Protein AF-A0A067N3T8-F1 (afdb_monomer_lite)

Structure (mmCIF, N/CA/C/O backbone):
data_AF-A0A067N3T8-F1
#
_entry.id   AF-A0A067N3T8-F1
#
loop_
_atom_site.group_PDB
_atom_site.id
_atom_site.type_symbol
_atom_site.label_atom_id
_atom_site.label_alt_id
_atom_site.label_comp_id
_atom_site.label_asym_id
_atom_site.label_entity_id
_atom_site.label_seq_id
_atom_site.pdbx_PDB_ins_code
_atom_site.Cartn_x
_atom_site.Cartn_y
_atom_site.Cartn_z
_atom_site.occupancy
_atom_site.B_iso_or_equiv
_atom_site.auth_seq_id
_atom_site.auth_comp_id
_atom_site.auth_asym_id
_atom_site.auth_atom_id
_atom_site.pdbx_PDB_model_num
ATOM 1 N N . MET A 1 1 ? -2.836 -8.355 1.887 1.00 85.50 1 MET A N 1
ATOM 2 C CA . MET A 1 1 ? -2.934 -6.913 1.567 1.00 85.50 1 MET A CA 1
ATOM 3 C C . MET A 1 1 ? -1.642 -6.223 1.961 1.00 85.50 1 MET A C 1
ATOM 5 O O . MET A 1 1 ? -0.898 -6.805 2.742 1.00 85.50 1 MET A O 1
ATOM 9 N N . ILE A 1 2 ? -1.413 -5.012 1.460 1.00 83.19 2 ILE A N 1
ATOM 10 C CA . ILE A 1 2 ? -0.429 -4.078 2.003 1.00 83.19 2 ILE A CA 1
ATOM 11 C C . ILE A 1 2 ? -1.056 -2.689 2.113 1.00 83.19 2 ILE A C 1
ATOM 13 O O . ILE A 1 2 ? -1.723 -2.231 1.186 1.00 83.19 2 ILE A O 1
ATOM 17 N N . SER A 1 3 ? -0.785 -2.010 3.218 1.00 84.75 3 SER A N 1
ATOM 18 C CA . SER A 1 3 ? -0.823 -0.557 3.321 1.00 84.75 3 SER A CA 1
ATOM 19 C C . SER A 1 3 ? 0.556 -0.018 3.689 1.00 84.75 3 SER A C 1
ATOM 21 O O . SER A 1 3 ? 1.325 -0.680 4.397 1.00 84.75 3 SER A O 1
ATOM 23 N N . ARG A 1 4 ? 0.899 1.159 3.158 1.00 85.12 4 ARG A N 1
ATOM 24 C CA . ARG A 1 4 ? 2.153 1.851 3.472 1.00 85.12 4 ARG A CA 1
ATOM 25 C C . ARG A 1 4 ? 2.062 3.340 3.198 1.00 85.12 4 ARG A C 1
ATOM 27 O O . ARG A 1 4 ? 1.483 3.759 2.200 1.00 85.12 4 ARG A O 1
ATOM 34 N N . THR A 1 5 ? 2.765 4.113 3.998 1.00 85.75 5 THR A N 1
ATOM 35 C CA . THR A 1 5 ? 3.210 5.451 3.622 1.00 85.75 5 THR A CA 1
ATOM 36 C C . THR A 1 5 ? 4.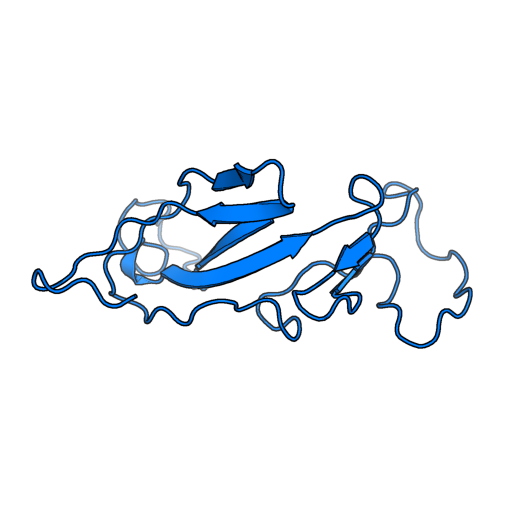400 5.355 2.669 1.00 85.75 5 THR A C 1
ATOM 38 O O . THR A 1 5 ? 5.216 4.422 2.756 1.00 85.75 5 THR A O 1
ATOM 41 N N . TYR A 1 6 ? 4.477 6.260 1.693 1.00 87.81 6 TYR A N 1
ATOM 42 C CA . TYR A 1 6 ? 5.643 6.343 0.818 1.00 87.81 6 TYR A CA 1
ATOM 43 C C . TYR A 1 6 ? 6.662 7.333 1.378 1.00 87.81 6 TYR A C 1
ATOM 45 O O . TYR A 1 6 ? 6.313 8.258 2.103 1.00 87.81 6 TYR A O 1
ATOM 53 N N . ARG A 1 7 ? 7.937 7.103 1.067 1.00 87.12 7 ARG A N 1
ATOM 54 C CA . ARG A 1 7 ? 9.033 8.017 1.372 1.00 87.12 7 ARG A CA 1
ATOM 55 C C . ARG A 1 7 ? 9.849 8.182 0.109 1.00 87.12 7 ARG A C 1
ATOM 57 O O . ARG A 1 7 ? 10.383 7.190 -0.392 1.00 87.12 7 ARG A O 1
ATOM 64 N N . ASP A 1 8 ? 9.950 9.413 -0.371 1.00 83.81 8 ASP A N 1
ATOM 65 C CA . ASP A 1 8 ? 10.854 9.722 -1.469 1.00 83.81 8 ASP A CA 1
ATOM 66 C C . ASP A 1 8 ? 12.293 9.416 -1.045 1.00 83.81 8 ASP A C 1
ATOM 68 O O . ASP A 1 8 ? 12.744 9.810 0.031 1.00 83.81 8 ASP A O 1
ATOM 72 N N . PHE A 1 9 ? 13.021 8.710 -1.905 1.00 81.25 9 PHE A N 1
ATOM 73 C CA . PHE A 1 9 ? 14.446 8.504 -1.707 1.00 81.25 9 PHE A CA 1
ATOM 74 C C . PHE A 1 9 ? 15.212 9.696 -2.273 1.00 81.25 9 PHE A C 1
ATOM 76 O O . PHE A 1 9 ? 15.094 10.020 -3.457 1.00 81.25 9 PHE A O 1
ATOM 83 N N . ILE A 1 10 ? 16.031 10.324 -1.439 1.00 77.56 10 ILE A N 1
ATOM 84 C CA . ILE A 1 10 ? 16.978 11.349 -1.862 1.00 77.56 10 ILE A CA 1
ATOM 85 C C . ILE A 1 10 ? 18.367 10.719 -1.838 1.00 77.56 10 ILE A C 1
ATOM 87 O O . ILE A 1 10 ? 18.823 10.262 -0.793 1.00 77.56 10 ILE A O 1
ATOM 91 N N . ASN A 1 11 ? 19.037 10.694 -2.995 1.00 75.50 11 ASN A N 1
ATOM 92 C CA . ASN A 1 11 ? 20.402 10.187 -3.086 1.00 75.50 11 ASN A CA 1
ATOM 93 C C . ASN A 1 11 ? 21.355 11.091 -2.293 1.00 75.50 11 ASN A C 1
ATOM 95 O O . ASN A 1 11 ? 21.433 12.297 -2.523 1.00 75.50 11 ASN A O 1
ATOM 99 N N . ASP A 1 12 ? 22.098 10.478 -1.389 1.00 67.31 12 ASP A N 1
ATOM 100 C CA . ASP A 1 12 ? 22.966 11.114 -0.407 1.00 67.31 12 ASP A CA 1
ATOM 101 C C . ASP A 1 12 ? 24.421 10.625 -0.495 1.00 67.31 12 ASP A C 1
ATOM 103 O O . ASP A 1 12 ? 25.225 10.944 0.382 1.00 67.31 12 ASP A O 1
ATOM 107 N N . THR A 1 13 ? 24.760 9.885 -1.561 1.00 69.56 13 THR A N 1
ATOM 108 C CA . THR A 1 13 ? 26.075 9.259 -1.776 1.00 69.56 13 THR A CA 1
ATOM 109 C C . THR A 1 13 ? 27.226 10.173 -1.329 1.00 69.56 13 THR A C 1
ATOM 111 O O . THR A 1 13 ? 27.397 11.277 -1.849 1.00 69.56 13 THR A O 1
ATOM 114 N N . GLY A 1 14 ? 28.031 9.692 -0.373 1.00 64.00 14 GLY A N 1
ATOM 115 C CA . GLY A 1 14 ? 29.147 10.433 0.232 1.00 64.00 14 GLY A CA 1
ATOM 116 C C . GLY A 1 14 ? 28.821 11.120 1.565 1.00 64.00 14 GLY A C 1
ATOM 117 O O . GLY A 1 14 ? 29.701 11.751 2.148 1.00 64.00 14 GLY A O 1
ATOM 118 N N . LYS A 1 15 ? 27.588 10.993 2.065 1.00 61.31 15 LYS A N 1
ATOM 119 C CA . LYS A 1 15 ? 27.190 11.392 3.418 1.00 61.31 15 LYS A CA 1
ATOM 120 C C . LYS A 1 15 ? 26.631 10.171 4.151 1.00 61.31 15 LYS A C 1
ATOM 122 O O . LYS A 1 15 ? 25.695 9.546 3.666 1.00 61.31 15 LYS A O 1
ATOM 127 N N . ASP A 1 16 ? 27.181 9.836 5.316 1.00 55.88 16 ASP A N 1
ATOM 128 C CA . ASP A 1 16 ? 26.640 8.785 6.189 1.00 55.88 16 ASP A CA 1
ATOM 129 C C . ASP A 1 16 ? 25.263 9.221 6.718 1.00 55.88 16 ASP A C 1
ATOM 131 O O . ASP A 1 16 ? 25.179 9.924 7.725 1.00 55.88 16 ASP A O 1
ATOM 135 N N . VAL A 1 17 ? 24.168 8.884 6.025 1.00 55.78 17 VAL A N 1
ATOM 136 C CA . VAL A 1 17 ? 22.825 9.385 6.390 1.00 55.78 17 VAL A CA 1
ATOM 137 C C . VAL A 1 17 ? 21.750 8.313 6.547 1.00 55.78 17 VAL A C 1
ATOM 139 O O . VAL A 1 17 ? 20.556 8.592 6.429 1.00 55.78 17 VAL A O 1
ATOM 142 N N . ALA A 1 18 ? 22.133 7.108 6.967 1.00 51.19 18 ALA A N 1
ATOM 143 C CA . ALA A 1 18 ? 21.195 6.218 7.654 1.00 51.19 18 ALA A CA 1
ATOM 144 C C . ALA A 1 18 ? 20.884 6.751 9.073 1.00 51.19 18 ALA A C 1
ATOM 146 O O . ALA A 1 18 ? 21.059 6.055 10.068 1.00 51.19 18 ALA A O 1
ATOM 147 N N . VAL A 1 19 ? 20.473 8.016 9.186 1.00 52.25 19 VAL A N 1
ATOM 148 C CA . VAL A 1 19 ? 20.016 8.637 10.430 1.00 52.25 19 VAL A CA 1
ATOM 149 C C . VAL A 1 19 ? 18.504 8.811 10.392 1.00 52.25 19 VAL A C 1
ATOM 151 O O . VAL A 1 19 ? 17.904 9.090 9.359 1.00 52.25 19 VAL A O 1
ATOM 154 N N . GLN A 1 20 ? 17.891 8.656 11.565 1.00 54.31 20 GLN A N 1
ATOM 155 C CA . GLN A 1 20 ? 16.457 8.809 11.826 1.00 54.31 20 GLN A CA 1
ATOM 156 C C . GLN A 1 20 ? 15.902 10.202 11.444 1.00 54.31 20 GLN A C 1
ATOM 158 O O . GLN A 1 20 ? 14.688 10.368 11.390 1.00 54.31 20 GLN A O 1
ATOM 163 N N . ALA A 1 21 ? 16.770 11.176 11.147 1.00 56.88 21 ALA A N 1
ATOM 164 C CA . ALA A 1 21 ? 16.444 12.522 10.682 1.00 56.88 21 ALA A CA 1
ATOM 165 C C . ALA A 1 21 ? 17.320 12.901 9.471 1.00 56.88 21 ALA A C 1
ATOM 167 O O . ALA A 1 21 ? 18.490 12.524 9.414 1.00 56.88 21 ALA A O 1
ATOM 168 N N . GLY A 1 22 ? 16.774 13.665 8.518 1.00 64.50 22 GLY A N 1
ATOM 169 C CA . GLY A 1 22 ? 17.494 14.112 7.319 1.00 64.50 22 GLY A CA 1
ATOM 170 C C . GLY A 1 22 ? 16.657 14.002 6.039 1.00 64.50 22 GLY A C 1
ATOM 171 O O . GLY A 1 22 ? 15.449 13.799 6.117 1.00 64.50 22 GLY A O 1
ATOM 172 N N . PRO A 1 23 ? 17.261 14.106 4.841 1.00 65.75 23 PRO A N 1
ATOM 173 C CA . PRO A 1 23 ? 16.524 14.042 3.572 1.00 65.75 23 PRO A CA 1
ATOM 174 C C . PRO A 1 23 ? 15.753 12.717 3.372 1.00 65.75 23 PRO A C 1
ATOM 176 O O . PRO A 1 23 ? 14.745 12.688 2.670 1.00 65.75 23 PRO A O 1
ATOM 179 N N . ASN A 1 24 ? 16.177 11.644 4.050 1.00 74.69 24 ASN A N 1
ATOM 180 C CA . ASN A 1 24 ? 15.503 10.342 4.099 1.00 74.69 24 ASN A CA 1
ATOM 181 C C . ASN A 1 24 ? 14.778 10.082 5.445 1.00 74.69 24 ASN A C 1
ATOM 183 O O . ASN A 1 24 ? 14.462 8.934 5.768 1.00 74.69 24 ASN A O 1
ATOM 187 N N . GLY A 1 25 ? 14.521 11.131 6.236 1.00 77.62 25 GLY A N 1
ATOM 188 C CA . GLY A 1 25 ? 13.804 11.103 7.515 1.00 77.62 25 GLY A CA 1
ATOM 189 C C . GLY A 1 25 ? 12.274 11.012 7.378 1.00 77.62 25 GLY A C 1
ATOM 190 O O . GLY A 1 25 ? 11.741 11.004 6.262 1.00 77.62 25 GLY A O 1
ATOM 191 N N . PRO A 1 26 ? 11.541 10.902 8.503 1.00 79.00 26 PRO A N 1
ATOM 192 C CA . PRO A 1 26 ? 10.080 10.795 8.518 1.00 79.00 26 PRO A CA 1
ATOM 193 C C . PRO A 1 26 ? 9.363 12.019 7.938 1.00 79.00 26 PRO A C 1
ATOM 195 O O . PRO A 1 26 ? 8.240 11.897 7.464 1.00 79.00 26 PRO A O 1
ATOM 198 N N . GLU A 1 27 ? 10.008 13.181 7.902 1.00 83.38 27 GLU A N 1
ATOM 199 C CA . GLU A 1 27 ? 9.471 14.405 7.304 1.00 83.38 27 GLU A CA 1
ATOM 200 C C . GLU A 1 27 ? 9.163 14.237 5.811 1.00 83.38 27 GLU A C 1
ATOM 202 O O . GLU A 1 27 ? 8.289 14.913 5.274 1.00 83.38 27 GLU A O 1
ATOM 207 N N . ASN A 1 28 ? 9.862 13.317 5.142 1.00 86.12 28 ASN A N 1
ATOM 208 C CA . ASN A 1 28 ? 9.676 13.022 3.728 1.00 86.12 28 ASN A CA 1
ATOM 209 C C . ASN A 1 28 ? 8.671 11.883 3.483 1.00 86.12 28 ASN A C 1
ATOM 211 O O . ASN A 1 28 ? 8.527 11.424 2.350 1.00 86.12 28 ASN A O 1
ATOM 215 N N . ASN A 1 29 ? 7.996 11.402 4.532 1.00 87.56 29 ASN A N 1
ATOM 216 C CA . ASN A 1 29 ? 6.876 10.487 4.386 1.00 87.56 29 ASN A CA 1
ATOM 217 C C . ASN A 1 29 ? 5.648 11.231 3.847 1.00 87.56 29 ASN A C 1
ATOM 219 O O . ASN A 1 29 ? 5.334 12.325 4.311 1.00 87.56 29 ASN A O 1
ATOM 223 N N . HIS A 1 30 ? 4.939 10.622 2.905 1.00 89.25 30 HIS A N 1
ATOM 224 C CA . HIS A 1 30 ? 3.692 11.137 2.349 1.00 89.25 30 HIS A CA 1
ATOM 225 C C . HIS A 1 30 ? 2.809 10.002 1.835 1.00 89.25 30 HIS A C 1
ATOM 227 O O . HIS A 1 30 ? 3.285 8.884 1.610 1.00 89.25 30 HIS A O 1
ATOM 233 N N . ASP A 1 31 ? 1.537 10.342 1.626 1.00 90.81 31 ASP A N 1
ATOM 234 C CA . ASP A 1 31 ? 0.455 9.481 1.145 1.00 90.81 31 ASP A CA 1
ATOM 235 C C . ASP A 1 31 ? 0.198 8.233 1.996 1.00 90.81 31 ASP A C 1
ATOM 237 O O . ASP A 1 31 ? 1.092 7.649 2.597 1.00 90.81 31 ASP A O 1
ATOM 241 N N . LEU A 1 32 ? -1.041 7.760 2.006 1.00 90.19 32 LEU A N 1
ATOM 242 C CA . LEU A 1 32 ? -1.362 6.394 2.392 1.00 90.19 32 LEU A CA 1
ATOM 243 C C . LEU A 1 32 ? -1.656 5.598 1.127 1.00 90.19 32 LEU A C 1
ATOM 245 O O . LEU A 1 32 ? -2.594 5.897 0.387 1.00 90.19 32 LEU A O 1
ATOM 249 N N . ASN A 1 33 ? -0.859 4.560 0.901 1.00 92.19 33 ASN A N 1
ATOM 250 C CA . ASN A 1 33 ? -0.997 3.665 -0.234 1.00 92.19 33 ASN A CA 1
ATOM 251 C C . ASN A 1 33 ? -1.599 2.331 0.187 1.00 92.19 33 ASN A C 1
ATOM 253 O O . ASN A 1 33 ? -1.302 1.832 1.274 1.00 92.19 33 ASN A O 1
ATOM 257 N N . TYR A 1 34 ? -2.364 1.718 -0.711 1.00 92.75 34 TYR A N 1
ATOM 258 C CA . TYR A 1 34 ? -2.963 0.405 -0.537 1.00 92.75 34 TYR A CA 1
ATOM 259 C C . TYR A 1 34 ? -2.895 -0.426 -1.821 1.00 92.75 34 TYR A C 1
ATOM 261 O O . TYR A 1 34 ? -3.137 0.064 -2.924 1.00 92.75 34 TYR A O 1
ATOM 269 N N . ALA A 1 35 ? -2.622 -1.717 -1.654 1.00 93.25 35 ALA A N 1
ATOM 270 C CA . ALA A 1 35 ? -2.829 -2.727 -2.681 1.00 93.25 35 ALA A CA 1
ATOM 271 C C . ALA A 1 35 ? -3.170 -4.075 -2.036 1.00 93.25 35 ALA A C 1
ATOM 273 O O . ALA A 1 35 ? -2.789 -4.369 -0.898 1.00 93.25 35 ALA A O 1
ATOM 274 N N . TYR A 1 36 ? -3.854 -4.945 -2.770 1.00 93.19 36 TYR A N 1
ATOM 275 C CA . TYR A 1 36 ? -4.170 -6.291 -2.297 1.00 93.19 36 TYR A CA 1
ATOM 276 C C . TYR A 1 36 ? -3.835 -7.348 -3.330 1.00 93.19 36 TYR A C 1
ATOM 278 O O . TYR A 1 36 ? -3.772 -7.070 -4.520 1.00 93.19 36 TYR A O 1
ATOM 286 N N . SER A 1 37 ? -3.644 -8.574 -2.861 1.00 92.19 37 SER A N 1
ATOM 287 C CA . SER A 1 37 ? -3.447 -9.730 -3.718 1.00 92.19 37 SER A CA 1
ATOM 288 C C . SER A 1 37 ? -4.515 -10.772 -3.393 1.00 92.19 37 SER A C 1
ATOM 290 O O . SER A 1 37 ? -4.610 -11.176 -2.229 1.00 92.19 37 SER A O 1
ATOM 292 N N . PRO A 1 38 ? -5.337 -11.182 -4.373 1.00 89.19 38 PRO A N 1
ATOM 293 C CA . PRO A 1 38 ? -6.328 -12.237 -4.187 1.00 89.19 38 PRO A CA 1
ATOM 294 C C . PRO A 1 38 ? -5.735 -13.647 -4.341 1.00 89.19 38 PRO A C 1
ATOM 296 O O . PRO A 1 38 ? -6.416 -14.623 -4.048 1.00 89.19 38 PRO A O 1
ATOM 299 N N . ASP A 1 39 ? -4.494 -13.768 -4.817 1.00 88.19 39 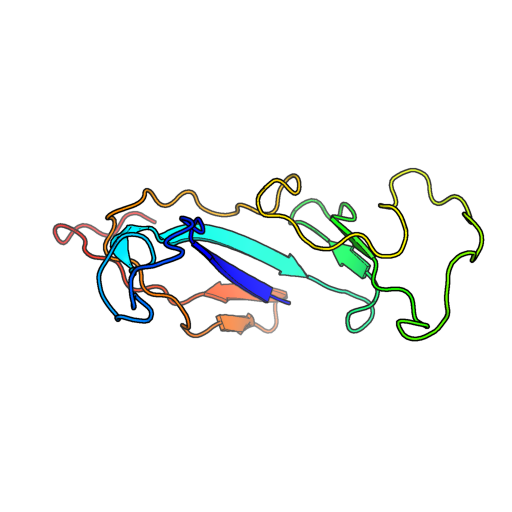ASP A N 1
ATOM 300 C CA . ASP A 1 39 ? -3.863 -15.032 -5.207 1.00 88.19 39 ASP A CA 1
ATOM 301 C C . ASP A 1 39 ? -2.590 -15.340 -4.405 1.00 88.19 39 ASP A C 1
ATOM 303 O O . ASP A 1 39 ? -1.743 -16.108 -4.843 1.00 88.19 39 ASP A O 1
ATOM 307 N N . GLY A 1 40 ? -2.448 -14.779 -3.203 1.00 86.56 40 GLY A N 1
ATOM 308 C CA . GLY A 1 40 ? -1.323 -15.102 -2.317 1.00 86.56 40 GLY A CA 1
ATOM 309 C C . GLY A 1 40 ? -0.005 -14.415 -2.687 1.00 86.56 40 GLY A C 1
ATOM 310 O O . GLY A 1 40 ? 1.050 -14.829 -2.218 1.00 86.56 40 GLY A O 1
ATOM 311 N N . GLY A 1 41 ? -0.060 -13.348 -3.483 1.00 87.00 41 GLY A N 1
ATOM 312 C CA . GLY A 1 41 ? 1.062 -12.453 -3.767 1.00 87.00 41 GLY A CA 1
ATOM 313 C C . GLY A 1 41 ? 1.544 -12.457 -5.218 1.00 87.00 41 GLY A C 1
ATOM 314 O O . GLY A 1 41 ? 2.465 -11.697 -5.520 1.00 87.00 41 GLY A O 1
ATOM 315 N N . TYR A 1 42 ? 0.945 -13.259 -6.108 1.00 84.75 42 TYR A N 1
ATOM 316 C CA . TYR A 1 42 ? 1.349 -13.332 -7.519 1.00 84.75 42 TYR A CA 1
ATOM 317 C C . TYR A 1 42 ? 0.873 -12.118 -8.313 1.00 84.75 42 TYR A C 1
ATOM 319 O O . TYR A 1 42 ? 1.646 -11.529 -9.064 1.00 84.75 42 TYR A O 1
ATOM 327 N N . THR A 1 43 ? -0.374 -11.698 -8.121 1.00 88.38 43 THR A N 1
ATOM 328 C CA . THR A 1 43 ? -0.908 -10.461 -8.692 1.00 88.38 43 THR A CA 1
ATOM 329 C C . THR A 1 43 ? -1.320 -9.505 -7.592 1.00 88.38 43 THR A C 1
ATOM 331 O O . THR A 1 43 ? -1.801 -9.909 -6.532 1.00 88.38 43 THR A O 1
ATOM 334 N N . TRP A 1 44 ? -1.127 -8.214 -7.845 1.00 92.56 44 TRP A N 1
ATOM 335 C CA . TRP A 1 44 ? -1.551 -7.155 -6.940 1.00 92.56 44 TRP A CA 1
ATOM 336 C C . TRP A 1 44 ? -2.483 -6.195 -7.648 1.00 92.56 44 TRP A C 1
ATOM 338 O O . TRP A 1 44 ? -2.273 -5.869 -8.815 1.00 92.56 44 TRP A O 1
ATOM 348 N N . LYS A 1 45 ? -3.487 -5.728 -6.913 1.00 92.56 45 LYS A N 1
ATOM 349 C CA . LYS A 1 45 ? -4.572 -4.885 -7.393 1.00 92.56 45 LYS A CA 1
ATOM 350 C C . LYS A 1 45 ? -4.696 -3.604 -6.578 1.00 92.56 45 LYS A C 1
ATOM 352 O O . LYS A 1 45 ? -4.459 -3.618 -5.367 1.00 92.56 45 LYS A O 1
ATOM 357 N N . ASN A 1 46 ? -5.094 -2.523 -7.243 1.00 92.69 46 ASN A N 1
ATOM 358 C CA . ASN A 1 46 ? -5.490 -1.268 -6.598 1.00 92.69 46 ASN A CA 1
ATOM 359 C C . ASN A 1 46 ? -6.947 -1.311 -6.098 1.00 92.69 46 ASN A C 1
ATOM 361 O O . ASN A 1 46 ? -7.644 -2.315 -6.262 1.00 92.69 46 ASN A O 1
ATOM 365 N N . THR A 1 47 ? -7.434 -0.213 -5.514 1.00 88.25 47 THR A N 1
ATOM 366 C CA . THR A 1 47 ? -8.806 -0.100 -4.976 1.00 88.25 47 THR A CA 1
ATOM 367 C C . THR A 1 47 ? -9.912 -0.255 -6.020 1.00 88.25 47 THR A C 1
ATOM 369 O O . THR A 1 47 ? -11.033 -0.612 -5.666 1.00 88.25 47 THR A O 1
ATOM 372 N N . TRP A 1 48 ? -9.605 -0.070 -7.305 1.00 90.50 48 TRP A N 1
ATOM 373 C CA . TRP A 1 48 ? -10.534 -0.287 -8.418 1.00 90.50 48 TRP A CA 1
ATOM 374 C C . TRP A 1 48 ? -10.458 -1.706 -9.006 1.00 90.50 48 TRP A C 1
ATOM 376 O O . TRP A 1 48 ? -11.123 -2.004 -9.995 1.00 90.50 48 TRP A O 1
ATOM 386 N N . GLY A 1 49 ? -9.642 -2.593 -8.424 1.00 90.12 49 GLY A N 1
ATOM 387 C CA . GLY A 1 49 ? -9.468 -3.977 -8.879 1.00 90.12 49 GLY A CA 1
ATOM 388 C C . GLY A 1 49 ? -8.561 -4.149 -10.104 1.00 90.12 49 GLY A C 1
ATOM 389 O O . GLY A 1 49 ? -8.454 -5.265 -10.630 1.00 90.12 49 GLY A O 1
ATOM 390 N N . GLN A 1 50 ? -7.893 -3.081 -10.545 1.00 91.25 50 GLN A N 1
ATOM 391 C CA . GLN A 1 50 ? -6.960 -3.102 -11.673 1.00 91.25 50 GLN A CA 1
ATOM 392 C C . GLN A 1 50 ? -5.611 -3.679 -11.242 1.00 91.25 50 GLN A C 1
ATOM 394 O O . GLN A 1 50 ? -5.162 -3.413 -10.128 1.00 91.25 50 GLN A O 1
ATOM 399 N N . ASP A 1 51 ? -4.957 -4.437 -12.124 1.00 91.56 51 ASP A N 1
ATOM 400 C CA . ASP A 1 51 ? -3.634 -5.006 -11.850 1.00 91.56 51 ASP A CA 1
ATOM 401 C C . ASP A 1 51 ? -2.571 -3.894 -11.790 1.00 91.56 51 ASP A C 1
ATOM 403 O O . ASP A 1 51 ? -2.487 -3.058 -12.688 1.00 91.56 51 ASP A O 1
ATOM 407 N N . VAL A 1 52 ? -1.749 -3.895 -10.736 1.00 91.69 52 VAL A N 1
ATOM 408 C CA . VAL A 1 52 ? -0.653 -2.930 -10.509 1.00 91.69 52 VAL A CA 1
ATOM 409 C C . VAL A 1 52 ? 0.713 -3.588 -10.317 1.00 91.69 52 VAL A C 1
ATOM 411 O O . VAL A 1 52 ? 1.730 -2.924 -10.486 1.00 91.69 52 VAL A O 1
ATOM 414 N N . ALA A 1 53 ? 0.762 -4.886 -10.006 1.00 89.50 53 ALA A N 1
ATOM 415 C CA . ALA A 1 53 ? 1.999 -5.663 -10.028 1.00 89.50 53 ALA A CA 1
ATOM 416 C C . ALA A 1 53 ? 1.743 -7.128 -10.380 1.00 89.50 53 ALA A C 1
ATOM 418 O O . ALA A 1 53 ? 0.655 -7.665 -10.155 1.00 89.50 53 ALA A O 1
ATOM 419 N N . ASN A 1 54 ? 2.778 -7.762 -10.920 1.00 87.56 54 ASN A N 1
ATOM 420 C CA . ASN A 1 54 ? 2.779 -9.172 -11.279 1.00 87.56 54 ASN A CA 1
ATOM 421 C C . ASN A 1 54 ? 4.144 -9.768 -10.924 1.00 87.56 54 ASN A C 1
ATOM 423 O O . ASN A 1 54 ? 5.154 -9.421 -11.539 1.00 87.56 54 ASN A O 1
ATOM 427 N N . VAL A 1 55 ? 4.166 -10.647 -9.925 1.00 76.12 55 VAL A N 1
ATOM 428 C CA . VAL A 1 55 ? 5.347 -11.401 -9.512 1.00 76.12 55 VAL A CA 1
ATOM 429 C C . VAL A 1 55 ? 5.331 -12.738 -10.258 1.00 76.12 55 VAL A C 1
ATOM 431 O O . VAL A 1 55 ? 4.474 -13.578 -9.975 1.00 76.12 55 VAL A O 1
ATOM 434 N N . PRO A 1 56 ? 6.256 -12.979 -11.205 1.00 67.00 56 PRO A N 1
ATOM 435 C CA . PRO A 1 56 ? 6.318 -14.260 -11.883 1.00 67.00 56 PRO A CA 1
ATOM 436 C C . PRO A 1 56 ? 6.570 -15.365 -10.861 1.00 67.00 56 PRO A C 1
ATOM 438 O O . PRO A 1 56 ? 7.470 -15.254 -10.029 1.00 67.00 56 PRO A O 1
ATOM 441 N N . ALA A 1 57 ? 5.833 -16.472 -10.984 1.00 56.75 57 ALA A N 1
ATOM 442 C CA . ALA A 1 57 ? 6.018 -17.674 -10.166 1.00 56.75 57 ALA A CA 1
ATOM 443 C C . ALA A 1 57 ? 7.454 -18.245 -10.224 1.00 56.75 57 ALA A C 1
ATOM 445 O O . ALA A 1 57 ? 7.837 -19.074 -9.405 1.00 56.75 57 ALA A O 1
ATOM 446 N N . THR A 1 58 ? 8.268 -17.771 -11.170 1.00 49.72 58 THR A N 1
ATOM 447 C CA . THR A 1 58 ? 9.683 -18.093 -11.341 1.00 49.72 58 THR A CA 1
ATOM 448 C C . THR A 1 58 ? 10.555 -16.846 -11.163 1.00 49.72 58 THR A C 1
ATOM 450 O O . THR A 1 58 ? 11.248 -16.433 -12.091 1.00 49.72 58 THR A O 1
ATOM 453 N N . ALA A 1 59 ? 10.589 -16.239 -9.975 1.00 48.59 59 ALA A N 1
ATOM 454 C CA . ALA A 1 59 ? 11.546 -15.166 -9.651 1.00 48.59 59 ALA A CA 1
ATOM 455 C C . ALA A 1 59 ? 13.025 -15.644 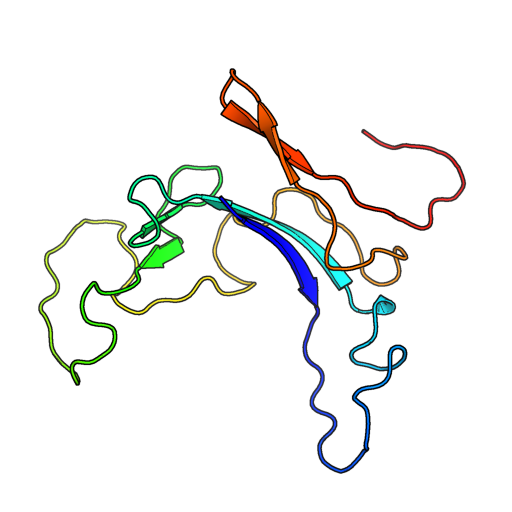-9.570 1.00 48.59 59 ALA A C 1
ATOM 457 O O . ALA A 1 59 ? 13.862 -14.981 -8.971 1.00 48.59 59 ALA A O 1
ATOM 458 N N . ASN A 1 60 ? 13.351 -16.786 -10.191 1.00 41.66 60 ASN A N 1
ATOM 459 C CA . ASN A 1 60 ? 14.699 -17.325 -10.386 1.00 41.66 60 ASN A CA 1
ATOM 460 C C . ASN A 1 60 ? 14.869 -18.022 -11.754 1.00 41.66 60 ASN A C 1
ATOM 462 O O . ASN A 1 60 ? 15.625 -18.981 -11.861 1.00 41.66 60 ASN A O 1
ATOM 466 N N . LEU A 1 61 ? 14.189 -17.580 -12.820 1.00 37.84 61 LEU A N 1
ATOM 467 C CA . LEU A 1 61 ? 14.579 -17.972 -14.180 1.00 37.84 61 LEU A CA 1
ATOM 468 C C . LEU A 1 61 ? 14.653 -16.750 -15.092 1.00 37.84 61 LEU A C 1
ATOM 470 O O . LEU A 1 61 ? 13.686 -16.018 -15.292 1.00 37.84 61 LEU A O 1
ATOM 474 N N . SER A 1 62 ? 15.866 -16.554 -15.598 1.00 37.78 62 SER A N 1
ATOM 475 C CA . SER A 1 62 ? 16.273 -15.657 -16.669 1.00 37.78 62 SER A CA 1
ATOM 476 C C . SER A 1 62 ? 15.211 -15.460 -17.751 1.00 37.78 62 SER A C 1
ATOM 478 O O . SER A 1 62 ? 14.652 -16.431 -18.251 1.00 37.78 62 SER A O 1
ATOM 480 N N . ALA A 1 63 ? 15.027 -14.193 -18.130 1.00 46.97 63 ALA A N 1
ATOM 481 C CA . ALA A 1 63 ? 14.602 -13.706 -19.441 1.00 46.97 63 ALA A CA 1
ATOM 482 C C . ALA A 1 63 ? 13.833 -14.704 -20.331 1.00 46.97 63 ALA A C 1
ATOM 484 O O . ALA A 1 63 ? 14.429 -15.532 -21.014 1.00 46.97 63 ALA A O 1
ATOM 485 N N . GLY A 1 64 ? 12.513 -14.523 -20.416 1.00 47.09 64 GLY A N 1
ATOM 486 C CA . GLY A 1 64 ? 11.709 -15.086 -21.500 1.00 47.09 64 GLY A CA 1
ATOM 487 C C . GLY A 1 64 ? 10.673 -16.104 -21.048 1.00 47.09 64 GLY A C 1
ATOM 488 O O . GLY A 1 64 ? 10.825 -17.297 -21.279 1.00 47.09 64 GLY A O 1
ATOM 489 N N . SER A 1 65 ? 9.557 -15.637 -20.488 1.00 44.19 65 SER A N 1
ATOM 490 C CA . SER A 1 65 ? 8.331 -16.434 -20.473 1.00 44.19 65 SER A CA 1
ATOM 491 C C . SER A 1 65 ? 7.135 -15.597 -20.923 1.00 44.19 65 SER A C 1
ATOM 493 O O . SER A 1 65 ? 7.022 -14.397 -20.673 1.00 44.19 65 SER A O 1
ATOM 495 N N . SER A 1 66 ? 6.327 -16.245 -21.752 1.00 40.19 66 SER A N 1
ATOM 496 C CA . SER A 1 66 ? 5.460 -15.680 -22.775 1.00 40.19 66 SER A CA 1
ATOM 497 C C . SER A 1 66 ? 4.303 -14.836 -22.247 1.00 40.19 66 SER A C 1
ATOM 499 O O . SER A 1 66 ? 3.592 -15.217 -21.318 1.00 40.19 66 SER A O 1
ATOM 501 N N . LYS A 1 67 ? 4.055 -13.741 -22.967 1.00 46.06 67 LYS A N 1
ATOM 502 C CA . LYS A 1 67 ? 2.910 -12.834 -22.880 1.00 46.06 67 LYS A CA 1
ATOM 503 C C . LYS A 1 67 ? 1.602 -13.579 -23.207 1.00 46.06 67 LYS A C 1
ATOM 505 O O . LYS A 1 67 ? 1.137 -13.532 -24.342 1.00 46.06 67 LYS A O 1
ATOM 510 N N . LEU A 1 68 ? 1.002 -14.274 -22.237 1.00 41.00 68 LEU A N 1
ATOM 511 C CA . LEU A 1 68 ? -0.385 -14.730 -22.367 1.00 41.00 68 LEU A CA 1
ATOM 512 C C . LEU A 1 68 ? -1.296 -13.534 -22.061 1.00 41.00 68 LEU A C 1
ATOM 514 O O . LEU A 1 68 ? -1.348 -13.039 -20.936 1.00 41.00 68 LEU A O 1
ATOM 518 N N . GLY A 1 69 ? -1.930 -13.001 -23.104 1.00 38.72 69 GLY A N 1
ATOM 519 C CA . GLY A 1 69 ? -2.697 -11.762 -23.060 1.00 38.72 69 GLY A CA 1
ATOM 520 C C . GLY A 1 69 ? -3.923 -11.843 -22.152 1.00 38.72 69 GLY A C 1
ATOM 521 O O . GLY A 1 69 ? -4.979 -12.302 -22.572 1.00 38.72 69 GLY A O 1
ATOM 522 N N . ARG A 1 70 ? -3.810 -11.300 -20.937 1.00 46.72 70 ARG A N 1
ATOM 523 C CA . ARG A 1 70 ? -4.935 -10.637 -20.271 1.00 46.72 70 ARG A CA 1
ATOM 524 C C . ARG A 1 70 ? -4.884 -9.164 -20.654 1.00 46.72 70 ARG A C 1
ATOM 526 O O . ARG A 1 70 ? -3.955 -8.450 -20.286 1.00 46.72 70 ARG A O 1
ATOM 533 N N . THR A 1 71 ? -5.856 -8.708 -21.433 1.00 39.38 71 THR A N 1
ATOM 534 C CA . THR A 1 71 ? -6.073 -7.282 -21.698 1.00 39.38 71 THR A CA 1
ATOM 535 C C . THR A 1 71 ? -6.249 -6.554 -20.363 1.00 39.38 71 THR A C 1
ATOM 537 O O . THR A 1 71 ? -7.196 -6.845 -19.639 1.00 39.38 71 THR A O 1
ATOM 540 N N . GLY A 1 72 ? -5.313 -5.665 -20.016 1.00 53.66 72 GLY A N 1
ATOM 541 C CA . GLY A 1 72 ? -5.291 -4.944 -18.735 1.00 53.66 72 GLY A CA 1
ATOM 542 C C . GLY A 1 72 ? -4.321 -5.487 -17.676 1.00 53.66 72 GLY A C 1
ATOM 543 O O . GLY A 1 72 ? -4.206 -4.872 -16.621 1.00 53.66 72 GLY A O 1
ATOM 544 N N . ALA A 1 73 ? -3.602 -6.585 -17.941 1.00 61.84 73 ALA A N 1
ATOM 545 C CA . ALA A 1 73 ? -2.575 -7.093 -17.030 1.00 61.84 73 ALA A CA 1
ATOM 546 C C . ALA A 1 73 ? -1.243 -6.344 -17.208 1.00 61.84 73 ALA A C 1
ATOM 548 O O . ALA A 1 73 ? -0.758 -6.177 -18.332 1.00 61.84 73 ALA A O 1
ATOM 549 N N . VAL A 1 74 ? -0.629 -5.928 -16.097 1.00 72.25 74 VAL A N 1
ATOM 550 C CA . VAL A 1 74 ? 0.731 -5.368 -16.099 1.00 72.25 74 VAL A CA 1
ATOM 551 C C . VAL A 1 74 ? 1.755 -6.429 -16.533 1.00 72.25 74 VAL A C 1
ATOM 553 O O . VAL A 1 74 ? 1.539 -7.623 -16.288 1.00 72.25 74 VAL A O 1
ATOM 556 N N . PRO A 1 75 ? 2.871 -6.038 -17.181 1.00 80.62 75 PRO A N 1
ATOM 557 C CA . PRO A 1 75 ? 3.919 -6.979 -17.567 1.00 80.62 75 PRO A CA 1
ATOM 558 C C . PRO A 1 75 ? 4.398 -7.844 -16.394 1.00 80.62 75 PRO A C 1
ATOM 560 O O . PRO A 1 75 ? 4.472 -7.385 -15.254 1.00 80.62 75 PRO A O 1
ATOM 563 N N . SER A 1 76 ? 4.760 -9.094 -16.676 1.00 78.00 76 SER A N 1
ATOM 564 C CA . SER A 1 76 ? 5.386 -9.972 -15.683 1.00 78.00 76 SER A CA 1
ATOM 565 C C . SER A 1 76 ? 6.663 -9.333 -15.127 1.00 78.00 76 SER A C 1
ATOM 567 O O . SER A 1 76 ? 7.464 -8.790 -15.888 1.00 78.00 76 SER A O 1
ATOM 569 N N . GLY A 1 77 ? 6.838 -9.378 -13.809 1.00 77.38 77 GLY A N 1
ATOM 570 C CA . GLY A 1 77 ? 7.960 -8.761 -13.101 1.00 77.38 77 GLY A CA 1
ATOM 571 C C . GLY A 1 77 ? 7.755 -7.281 -12.778 1.00 77.38 77 GLY A C 1
ATOM 572 O O . GLY A 1 77 ? 8.666 -6.658 -12.239 1.00 77.38 77 GLY A O 1
ATOM 573 N N . THR A 1 78 ? 6.587 -6.706 -13.085 1.00 86.31 78 THR A N 1
ATOM 574 C CA . THR A 1 78 ? 6.274 -5.312 -12.735 1.00 86.31 78 THR A CA 1
ATOM 575 C C . THR A 1 78 ? 6.078 -5.190 -11.221 1.00 86.31 78 THR A C 1
ATOM 577 O O . THR A 1 78 ? 5.176 -5.851 -10.697 1.00 86.31 78 THR A O 1
ATOM 580 N N . PRO A 1 79 ? 6.875 -4.369 -10.508 1.00 87.19 79 PRO A N 1
ATOM 581 C CA . PRO A 1 79 ? 6.662 -4.086 -9.093 1.00 87.19 79 PRO A CA 1
ATOM 582 C C . PRO A 1 79 ? 5.570 -3.027 -8.897 1.00 87.19 79 PRO A C 1
ATOM 584 O O . PRO A 1 79 ? 5.242 -2.279 -9.816 1.00 87.19 79 PRO A O 1
ATOM 587 N N . ILE A 1 80 ? 5.075 -2.889 -7.665 1.00 88.44 80 ILE A N 1
ATOM 588 C CA . ILE A 1 80 ? 4.259 -1.729 -7.286 1.00 88.44 80 ILE A CA 1
ATOM 589 C C . ILE A 1 80 ? 5.193 -0.519 -7.159 1.00 88.44 80 ILE A C 1
ATOM 591 O O . ILE A 1 80 ? 5.974 -0.422 -6.210 1.00 88.44 80 ILE A O 1
ATOM 595 N N . ALA A 1 81 ? 5.116 0.402 -8.115 1.00 88.25 81 ALA A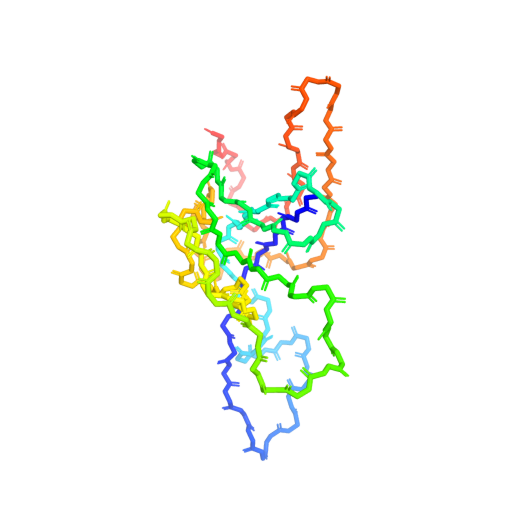 N 1
ATOM 596 C CA . ALA A 1 81 ? 5.800 1.691 -8.070 1.00 88.25 81 ALA A CA 1
ATOM 597 C C . ALA A 1 81 ? 4.957 2.747 -7.326 1.00 88.25 81 ALA A C 1
ATOM 599 O O . ALA A 1 81 ? 3.732 2.624 -7.305 1.00 88.25 81 ALA A O 1
ATOM 600 N N . PRO A 1 82 ? 5.560 3.823 -6.792 1.00 84.00 82 PRO A N 1
ATOM 601 C CA . PRO A 1 82 ? 4.821 4.942 -6.181 1.00 84.00 82 PRO A CA 1
ATOM 602 C C . PRO A 1 82 ? 3.857 5.622 -7.159 1.00 84.00 82 PRO A C 1
ATOM 604 O O . PRO A 1 82 ? 2.835 6.166 -6.768 1.00 84.00 82 PRO A O 1
ATOM 607 N N . THR A 1 83 ? 4.171 5.547 -8.451 1.00 87.88 83 THR A N 1
ATOM 608 C CA . THR A 1 83 ? 3.361 6.071 -9.553 1.00 87.88 83 THR A CA 1
ATOM 609 C C . THR A 1 83 ? 2.330 5.070 -10.080 1.00 87.88 83 THR A C 1
ATOM 611 O O . THR A 1 83 ? 1.686 5.341 -11.093 1.00 87.88 83 THR A O 1
ATOM 614 N N . SER A 1 84 ? 2.166 3.904 -9.438 1.00 90.06 84 SER A N 1
ATOM 615 C CA . SER A 1 84 ? 1.164 2.925 -9.872 1.00 90.06 84 SER A CA 1
ATOM 616 C C . SER A 1 84 ? -0.235 3.539 -9.757 1.00 90.06 84 SER A C 1
ATOM 618 O O . SER A 1 84 ? -0.579 4.069 -8.700 1.00 90.06 84 SER A O 1
ATOM 620 N N . PRO A 1 85 ? -1.074 3.475 -10.801 1.00 88.88 85 PRO A N 1
ATOM 621 C CA . PRO A 1 85 ? -2.391 4.097 -10.760 1.00 88.88 85 PRO A CA 1
ATOM 622 C C . PRO A 1 85 ? -3.258 3.566 -9.611 1.00 88.88 85 PRO A C 1
ATOM 624 O O . PRO A 1 85 ? -3.370 2.356 -9.412 1.00 88.88 85 PRO A O 1
ATOM 627 N N . GLY A 1 86 ? -3.909 4.472 -8.880 1.00 90.75 86 GLY A N 1
ATOM 628 C CA . GLY A 1 86 ? -4.944 4.127 -7.898 1.00 90.75 86 GLY A CA 1
ATOM 629 C C . GLY A 1 86 ? -4.461 3.506 -6.590 1.00 90.75 86 GLY A C 1
ATOM 630 O O . GLY A 1 86 ? -5.290 3.004 -5.835 1.00 90.75 86 GLY A O 1
ATOM 631 N N . ILE A 1 87 ? -3.152 3.499 -6.314 1.00 92.56 87 ILE A N 1
ATOM 632 C CA . ILE A 1 87 ? -2.648 2.970 -5.038 1.00 92.56 87 ILE A CA 1
ATOM 633 C C . ILE A 1 87 ? -2.791 3.972 -3.891 1.00 92.56 87 ILE A C 1
ATOM 635 O O . ILE A 1 87 ? -2.911 3.537 -2.753 1.00 92.56 87 ILE A O 1
ATOM 639 N N . VAL A 1 88 ? -2.805 5.281 -4.165 1.00 92.94 88 VAL A N 1
ATOM 640 C CA . VAL A 1 88 ? -3.018 6.317 -3.142 1.00 92.94 88 VAL A CA 1
ATOM 641 C C . VAL A 1 88 ? -4.490 6.302 -2.737 1.00 92.94 88 VAL A C 1
ATOM 643 O O . VAL A 1 88 ? -5.362 6.591 -3.555 1.00 92.94 88 VAL A O 1
ATOM 646 N N . VAL A 1 89 ? -4.765 5.956 -1.480 1.00 91.19 89 VAL A N 1
ATOM 647 C CA . VAL A 1 89 ? -6.127 5.908 -0.918 1.00 91.19 89 VAL A CA 1
ATOM 648 C C . VAL A 1 89 ? -6.448 7.109 -0.047 1.00 91.19 89 VAL A C 1
ATOM 650 O O . VAL A 1 89 ? -7.616 7.446 0.118 1.00 91.19 89 VAL A O 1
ATOM 653 N N . PHE A 1 90 ? -5.419 7.770 0.477 1.00 88.81 90 PHE A N 1
ATOM 654 C CA . PHE A 1 90 ? -5.551 9.017 1.209 1.00 88.81 90 PHE A CA 1
ATOM 655 C C . PHE A 1 90 ? -4.293 9.858 0.989 1.00 88.81 90 PHE A C 1
ATOM 657 O O . PHE A 1 90 ? -3.178 9.353 1.122 1.00 88.81 90 PHE A O 1
ATOM 664 N N . GLY A 1 91 ? -4.467 11.120 0.598 1.00 88.69 91 GLY A N 1
ATOM 665 C CA . GLY A 1 91 ? -3.351 12.037 0.388 1.00 88.69 91 GLY A CA 1
ATOM 666 C C . GLY A 1 91 ? -2.882 12.597 1.724 1.00 88.69 91 GLY A C 1
ATOM 667 O O . GLY A 1 91 ? -3.675 13.192 2.446 1.00 88.69 91 GLY A O 1
ATOM 668 N N . ILE A 1 92 ? -1.600 12.429 2.040 1.00 86.50 92 ILE A N 1
ATOM 669 C CA . ILE A 1 92 ? -0.993 13.010 3.243 1.00 86.50 92 ILE A CA 1
ATOM 670 C C . ILE A 1 92 ? 0.227 13.803 2.796 1.00 86.50 92 ILE A C 1
ATOM 672 O O . ILE A 1 92 ? 1.111 13.216 2.168 1.00 86.50 92 ILE A O 1
ATOM 676 N N . PRO A 1 93 ? 0.311 15.110 3.085 1.00 87.44 93 PRO A N 1
ATOM 677 C CA . PRO A 1 93 ? 1.462 15.894 2.683 1.00 87.44 93 PRO A CA 1
ATOM 678 C C . PRO A 1 93 ? 2.714 15.471 3.456 1.00 87.44 93 PRO A C 1
ATOM 680 O O . PRO A 1 93 ? 2.659 15.024 4.605 1.00 87.44 93 PRO A O 1
ATOM 683 N N . LYS A 1 94 ? 3.872 15.712 2.839 1.00 86.88 94 LYS A N 1
ATOM 684 C CA . LYS A 1 94 ? 5.155 15.711 3.550 1.00 86.88 94 LYS A CA 1
ATOM 685 C C . LYS A 1 94 ? 5.105 16.669 4.739 1.00 86.88 94 LYS A C 1
ATOM 687 O O . LYS A 1 94 ? 4.330 17.623 4.747 1.00 86.88 94 LYS A O 1
ATOM 692 N N . PHE A 1 95 ? 5.966 16.434 5.723 1.00 83.56 95 PHE A N 1
ATOM 693 C CA . PHE A 1 95 ? 6.042 17.191 6.977 1.00 83.56 95 PHE A CA 1
ATOM 694 C C . PHE A 1 95 ? 4.799 17.077 7.880 1.00 83.56 95 PHE A C 1
ATOM 696 O O . PHE A 1 95 ? 4.763 17.717 8.926 1.00 83.56 95 PHE A O 1
ATOM 703 N N . GLY A 1 96 ? 3.831 16.208 7.557 1.00 78.44 96 GLY A N 1
ATOM 704 C CA . GLY A 1 96 ? 2.661 15.919 8.404 1.00 78.44 96 GLY A CA 1
ATOM 705 C C . GLY A 1 96 ? 2.970 15.133 9.688 1.00 78.44 96 GLY A C 1
ATOM 706 O O . GLY A 1 96 ? 2.063 14.718 10.402 1.00 78.44 96 GLY A O 1
ATOM 707 N N . GLY A 1 97 ? 4.250 14.882 9.985 1.00 78.31 97 GLY A N 1
ATOM 708 C CA . GLY A 1 97 ? 4.680 14.121 11.161 1.00 78.31 97 GLY A CA 1
ATOM 709 C C . GLY A 1 97 ? 4.34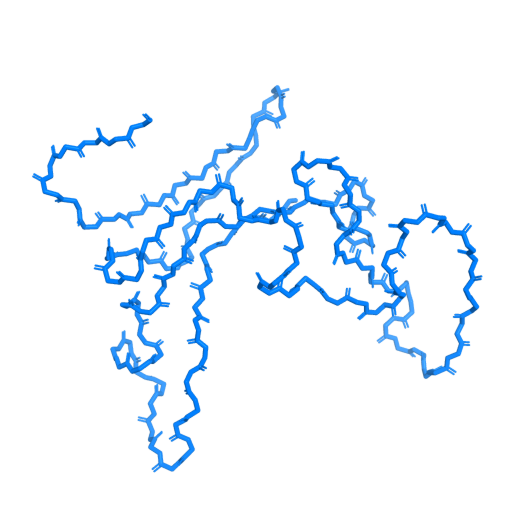7 12.629 11.104 1.00 78.31 97 GLY A C 1
ATOM 710 O O . GLY A 1 97 ? 4.435 11.960 12.131 1.00 78.31 97 GLY A O 1
ATOM 711 N N . ILE A 1 98 ? 3.975 12.109 9.928 1.00 82.81 98 ILE A N 1
ATOM 712 C CA . ILE A 1 98 ? 3.625 10.699 9.780 1.00 82.81 98 ILE A CA 1
ATOM 713 C C . ILE A 1 98 ? 4.848 9.796 9.870 1.00 82.81 98 ILE A C 1
ATOM 715 O O . ILE A 1 98 ? 5.889 10.049 9.255 1.00 82.81 98 ILE A O 1
ATOM 719 N N . LEU A 1 99 ? 4.718 8.705 10.618 1.00 80.25 99 LEU A N 1
ATOM 720 C CA . LEU A 1 99 ? 5.763 7.699 10.760 1.00 80.25 99 LEU A CA 1
ATOM 721 C C . LEU A 1 99 ? 5.467 6.482 9.881 1.00 80.25 99 LEU A C 1
ATOM 723 O O . LEU A 1 99 ? 4.334 6.219 9.493 1.00 80.25 99 LEU A O 1
ATOM 727 N N . ASN A 1 100 ? 6.525 5.752 9.526 1.00 76.38 100 ASN A N 1
ATOM 728 C CA . ASN A 1 100 ? 6.387 4.476 8.825 1.00 76.38 100 ASN A CA 1
ATOM 729 C C . ASN A 1 100 ? 6.355 3.337 9.845 1.00 76.38 100 ASN A C 1
ATOM 731 O O . ASN A 1 100 ? 6.904 3.460 10.937 1.00 76.38 100 ASN A O 1
ATOM 735 N N . GLN A 1 101 ? 5.818 2.199 9.406 1.00 65.94 101 GLN A N 1
ATOM 736 C CA . GLN A 1 101 ? 5.743 0.947 10.162 1.00 65.94 101 GLN A CA 1
ATOM 737 C C . GLN A 1 101 ? 4.725 0.971 11.313 1.00 65.94 101 GLN A C 1
ATOM 739 O O . GLN A 1 101 ? 5.038 0.710 12.473 1.00 65.94 101 GLN A O 1
ATOM 744 N N . GLU A 1 102 ? 3.470 1.234 10.953 1.00 79.06 102 GLU A N 1
ATOM 745 C CA . GLU A 1 102 ? 2.326 1.130 11.859 1.00 79.06 102 GLU A CA 1
ATOM 746 C C . GLU A 1 102 ? 1.482 -0.133 11.610 1.00 79.06 102 GLU A C 1
ATOM 748 O O . GLU A 1 102 ? 1.825 -0.991 10.790 1.00 79.06 102 GLU A O 1
ATOM 753 N N . ALA A 1 103 ? 0.404 -0.287 12.383 1.00 86.12 103 ALA A N 1
ATOM 754 C CA . ALA A 1 103 ? -0.453 -1.466 12.366 1.00 86.12 103 ALA A CA 1
ATOM 755 C C . ALA A 1 103 ? -1.567 -1.354 11.317 1.00 86.12 103 ALA A C 1
ATOM 757 O O . ALA A 1 103 ? -2.132 -0.289 11.077 1.00 86.12 103 ALA A O 1
ATOM 758 N N . GLN A 1 104 ? -1.928 -2.493 10.731 1.00 91.44 104 GLN A N 1
ATOM 759 C CA . GLN A 1 104 ? -3.050 -2.618 9.805 1.00 91.44 104 GLN A CA 1
ATOM 760 C C . GLN A 1 104 ? -3.799 -3.925 10.066 1.00 91.44 104 GLN A C 1
ATOM 762 O O . GLN A 1 104 ? -3.192 -4.922 10.458 1.00 91.44 104 GLN A O 1
ATOM 767 N N . THR A 1 105 ? -5.109 -3.937 9.833 1.00 91.75 105 THR A N 1
ATOM 768 C CA . THR A 1 105 ? -5.940 -5.143 9.943 1.00 91.75 105 THR A CA 1
ATOM 769 C C . THR A 1 105 ? -7.081 -5.135 8.925 1.00 91.75 105 THR A C 1
ATOM 771 O O . THR A 1 105 ? -7.394 -4.101 8.334 1.00 91.75 105 THR A O 1
ATOM 774 N N . VAL A 1 106 ? -7.690 -6.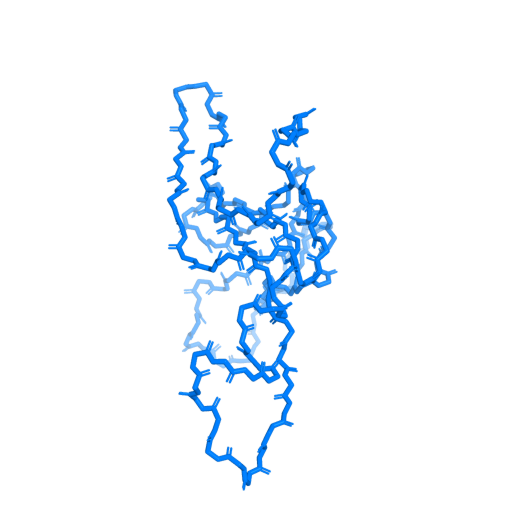299 8.707 1.00 91.56 106 VAL A N 1
ATOM 775 C CA . VAL A 1 106 ? -8.905 -6.469 7.902 1.00 91.56 106 VAL A CA 1
ATOM 776 C C . VAL A 1 106 ? -9.985 -7.050 8.801 1.00 91.56 106 VAL A C 1
ATOM 778 O O . VAL A 1 106 ? -9.734 -8.024 9.509 1.00 91.56 106 VAL A O 1
ATOM 781 N N . ASP A 1 107 ? -11.175 -6.458 8.787 1.00 94.44 107 ASP A N 1
ATOM 782 C CA . ASP A 1 107 ? -12.309 -6.999 9.538 1.00 94.44 107 ASP A CA 1
ATOM 783 C C . ASP A 1 107 ? -13.063 -8.099 8.771 1.00 94.44 107 ASP A C 1
ATOM 785 O O . ASP A 1 107 ? -12.779 -8.405 7.613 1.00 94.44 107 ASP A O 1
ATOM 789 N N . SER A 1 108 ? -14.054 -8.715 9.417 1.00 95.00 108 SER A N 1
ATOM 790 C CA . SER A 1 108 ? -14.855 -9.792 8.820 1.00 95.00 108 SER A CA 1
ATOM 791 C C . SER A 1 108 ? -15.712 -9.353 7.627 1.00 95.00 108 SER A C 1
ATOM 793 O O . SER A 1 108 ? -16.176 -10.210 6.878 1.00 95.00 108 SER A O 1
ATOM 795 N N . ALA A 1 109 ? -15.908 -8.046 7.422 1.00 95.12 109 ALA A N 1
ATOM 796 C CA . ALA A 1 109 ? -16.578 -7.489 6.250 1.00 95.12 109 ALA A CA 1
ATOM 797 C C . ALA A 1 109 ? -15.596 -7.174 5.104 1.00 95.12 109 ALA A C 1
ATOM 799 O O . ALA A 1 109 ? -16.010 -6.659 4.067 1.00 95.12 109 ALA A O 1
ATOM 800 N N . GLY A 1 110 ? -14.301 -7.465 5.276 1.00 87.94 110 GLY A N 1
ATOM 801 C CA . GLY A 1 110 ? -13.264 -7.200 4.281 1.00 87.94 110 GLY A CA 1
ATOM 802 C C . GLY A 1 110 ? -12.791 -5.745 4.244 1.00 87.94 110 GLY A C 1
ATOM 803 O O . GLY A 1 110 ? -12.083 -5.367 3.311 1.00 87.94 110 GLY A O 1
ATOM 804 N N . ARG A 1 111 ? -13.160 -4.915 5.231 1.00 89.81 111 ARG A N 1
ATOM 805 C CA . ARG A 1 111 ? -12.722 -3.513 5.293 1.00 89.81 111 ARG A CA 1
ATOM 806 C C . ARG A 1 111 ? -11.327 -3.428 5.891 1.00 89.81 111 ARG A C 1
ATOM 808 O O . ARG A 1 111 ? -11.003 -4.139 6.841 1.00 89.81 111 ARG A O 1
ATOM 815 N N . VAL A 1 112 ? -10.521 -2.532 5.338 1.00 89.38 112 VAL A N 1
ATOM 816 C CA . VAL A 1 112 ? -9.137 -2.310 5.757 1.00 89.38 112 VAL A CA 1
ATOM 817 C C . VAL A 1 112 ? -9.101 -1.194 6.786 1.00 89.38 112 VAL A C 1
ATOM 819 O O . VAL A 1 112 ? -9.631 -0.113 6.548 1.00 89.38 112 VAL A O 1
ATOM 822 N N . HIS A 1 113 ? -8.441 -1.461 7.906 1.00 90.44 113 HIS A N 1
ATOM 823 C CA . HIS A 1 113 ? -8.190 -0.495 8.968 1.00 90.44 113 HIS A CA 1
ATOM 824 C C . HIS A 1 113 ? -6.687 -0.272 9.059 1.00 90.44 113 HIS A C 1
ATOM 826 O O . HIS A 1 113 ? -5.923 -1.236 9.153 1.00 90.44 113 HIS A O 1
ATOM 832 N N . VAL A 1 114 ? -6.263 0.988 9.020 1.00 89.19 114 VAL A N 1
ATOM 833 C CA . VAL A 1 114 ? -4.858 1.384 9.145 1.00 89.19 114 VAL A CA 1
ATOM 834 C C . VAL A 1 114 ? -4.752 2.362 10.302 1.00 89.19 114 VAL A C 1
ATOM 836 O O . VAL A 1 114 ? -5.515 3.322 10.367 1.00 89.19 114 VAL A O 1
ATOM 839 N N . LEU A 1 115 ? -3.825 2.098 11.218 1.00 87.50 115 LEU A N 1
ATOM 840 C CA . LEU A 1 115 ? -3.422 3.061 12.229 1.00 87.50 115 LEU A CA 1
ATOM 841 C C . LEU A 1 115 ? -2.264 3.874 11.655 1.00 87.50 115 LEU A C 1
ATOM 843 O O . LEU A 1 115 ? -1.293 3.283 11.193 1.00 87.50 115 LEU A O 1
ATOM 847 N N . ASN A 1 116 ? -2.398 5.195 11.689 1.00 81.00 116 ASN A N 1
ATOM 848 C CA . ASN A 1 116 ? -1.338 6.143 11.386 1.00 81.00 116 ASN A CA 1
ATOM 849 C C . ASN A 1 116 ? -1.284 7.190 12.511 1.00 81.00 116 ASN A C 1
ATOM 851 O O . ASN A 1 116 ? -2.322 7.612 13.021 1.00 81.00 116 ASN A O 1
ATOM 855 N N . ARG A 1 117 ? -0.085 7.632 12.884 1.00 76.94 117 ARG A N 1
ATOM 856 C CA . ARG A 1 117 ? 0.157 8.795 13.739 1.00 76.94 117 ARG A CA 1
ATOM 857 C C . ARG A 1 117 ? 0.493 9.972 12.849 1.00 76.94 117 ARG A C 1
ATOM 859 O O . ARG A 1 117 ? 1.340 9.849 11.974 1.00 76.94 117 ARG A O 1
ATOM 866 N N . GLU A 1 118 ? -0.115 11.113 13.112 1.00 72.69 118 GLU A N 1
ATOM 867 C CA . GLU A 1 118 ? 0.215 12.375 12.460 1.00 72.69 118 GLU A CA 1
ATOM 868 C C . GLU A 1 118 ? 0.365 13.479 13.505 1.00 72.69 118 GLU A C 1
ATOM 870 O O . GLU A 1 118 ? -0.172 13.389 14.612 1.00 72.69 118 GLU A O 1
ATOM 875 N N . ASN A 1 119 ? 1.125 14.519 13.171 1.00 67.62 119 ASN A N 1
ATOM 876 C CA . ASN A 1 119 ? 1.263 15.688 14.028 1.00 67.62 119 ASN A CA 1
ATOM 877 C C . ASN A 1 119 ? 0.182 16.713 13.655 1.00 67.62 119 ASN A C 1
ATOM 879 O O . ASN A 1 119 ? 0.416 17.610 12.847 1.00 67.62 119 ASN A O 1
ATOM 883 N N . GLY A 1 120 ? -1.021 16.534 14.201 1.00 62.50 120 GLY A N 1
ATOM 884 C CA . GLY A 1 120 ? -2.156 17.435 13.990 1.00 62.50 120 GLY A CA 1
ATOM 885 C C . GLY A 1 120 ? -2.226 18.575 15.012 1.00 62.50 120 GLY A C 1
ATOM 886 O O . GLY A 1 120 ? -1.723 18.475 16.129 1.00 62.50 120 GLY A O 1
ATOM 887 N N . THR A 1 121 ? -2.932 19.656 14.672 1.00 62.00 121 THR A N 1
ATOM 888 C CA . THR A 1 121 ? -3.237 20.776 15.589 1.00 62.00 121 THR A CA 1
ATOM 889 C C . THR A 1 121 ? -4.386 20.472 16.568 1.00 62.00 121 THR A C 1
ATOM 891 O O . THR A 1 121 ? -4.922 21.384 17.196 1.00 62.00 121 THR A O 1
ATOM 894 N N . GLY A 1 122 ? -4.760 19.195 16.725 1.00 55.44 122 GLY A N 1
ATOM 895 C CA . GLY A 1 122 ? -5.814 18.735 17.638 1.00 55.44 122 GLY A CA 1
ATOM 896 C C . GLY A 1 122 ? -7.219 18.636 17.033 1.00 55.44 122 GLY A C 1
ATOM 897 O O . GLY A 1 122 ? -8.167 18.406 17.778 1.00 55.44 122 GLY A O 1
ATOM 898 N N . VAL A 1 123 ? -7.376 18.793 15.714 1.00 55.75 123 VAL A N 1
ATOM 899 C CA . VAL A 1 123 ? -8.654 18.563 15.018 1.00 55.75 123 VAL A CA 1
ATOM 900 C C . VAL A 1 123 ? -8.502 17.368 14.082 1.00 55.75 123 VAL A C 1
ATOM 902 O O . VAL A 1 123 ? -7.810 17.466 13.073 1.00 55.75 123 VAL A O 1
ATOM 905 N N . GLU A 1 124 ? -9.142 16.252 14.429 1.00 53.22 124 GLU A N 1
ATOM 906 C CA . GLU A 1 124 ? -9.248 15.070 13.568 1.00 53.22 124 GLU A CA 1
ATOM 907 C C . GLU A 1 124 ? -10.107 15.408 12.339 1.00 53.22 124 GLU A C 1
ATOM 909 O O . GLU A 1 124 ? -11.223 15.914 12.480 1.00 53.22 124 GLU A O 1
ATOM 914 N N . GLN A 1 125 ? -9.598 15.137 11.135 1.00 51.75 125 GLN A N 1
ATOM 915 C CA . GLN A 1 125 ? -10.391 15.164 9.906 1.00 51.75 125 GLN A CA 1
ATOM 916 C C . GLN A 1 125 ? -10.547 13.728 9.410 1.00 51.75 125 GLN A C 1
ATOM 918 O O . GLN A 1 125 ? -9.558 13.075 9.082 1.00 51.75 125 GLN A O 1
ATOM 923 N N . TRP A 1 126 ? -11.785 13.239 9.414 1.00 50.38 126 TRP A N 1
ATOM 924 C CA . TRP A 1 126 ? -12.194 11.944 8.870 1.00 50.38 126 TRP A CA 1
ATOM 925 C C . TRP A 1 126 ? -12.972 12.128 7.569 1.00 50.38 126 TRP A C 1
ATOM 927 O O . TRP A 1 126 ? -13.703 13.139 7.449 1.00 50.38 126 TRP A O 1
#

pLDDT: mean 76.27, std 16.73, range [37.78, 95.12]

Sequence (126 aa):
MISRTYRDFINDTGKDVAVQAGPNGPENNHDLNYAYSPDGGYTWKNTWGQDVANVPATANLSAGSSKLGRTGAVPSGTPIAPTSPGIVVFGIPKFGGILNQEAQTVDSAGRVHVLNRENGTGVEQW

Foldseek 3Di:
DDKWWDADDDDDPPDPPPDCDDSRHQLRTKFIFDWDDPPPPQFIAAPVRATQAGEPPCPPDDDDDDCPDDPRHDDHPHDRDPPRPRGGPDTGDGRQQWDTDFDWDADPVRDIDTDIDGDDPPDDDD

Radius of gyration: 17.45 Å; chains: 1; bounding box: 46×39×41 Å

Organism: Pleurotus ostreatus (strain PC15) (NCBI:txid1137138)

Secondary structure (DSSP, 8-state):
-EEEEEE-----TTS---SSSSTTSGGGEEEEEEEB-SSSSSEEE-TTS-EEEE--S-TTS-S-------TTPPPTT----TT-TT-EEE---TTS-PPSS--EEE-TT--EEE------SS----